Protein AF-A0A7K9TNI6-F1 (afdb_monomer_lite)

Radius of gyration: 30.71 Å; chains: 1; bounding box: 50×40×82 Å

Structure (mmCIF, N/CA/C/O backbone):
data_AF-A0A7K9TNI6-F1
#
_entry.id   AF-A0A7K9TNI6-F1
#
loop_
_atom_site.group_PDB
_atom_site.id
_atom_site.type_symbol
_atom_site.label_atom_id
_atom_site.label_alt_id
_atom_site.label_comp_id
_atom_site.label_asym_id
_atom_site.label_entity_id
_atom_site.label_seq_id
_atom_site.pdbx_PDB_ins_code
_atom_site.Cartn_x
_atom_site.Cartn_y
_atom_site.Cartn_z
_atom_site.occupancy
_atom_site.B_iso_or_equiv
_atom_site.auth_seq_id
_atom_site.auth_comp_id
_atom_site.auth_asym_id
_atom_site.auth_atom_id
_atom_site.pdbx_PDB_model_num
ATOM 1 N N . VAL A 1 1 ? 1.089 -15.358 -17.657 1.00 75.25 1 VAL A N 1
ATOM 2 C CA . VAL A 1 1 ? 1.374 -13.915 -17.453 1.00 75.25 1 VAL A CA 1
ATOM 3 C C . VAL A 1 1 ? 2.185 -13.440 -18.638 1.00 75.25 1 VAL A C 1
ATOM 5 O O . VAL A 1 1 ? 3.109 -14.147 -19.016 1.00 75.25 1 VAL A O 1
ATOM 8 N N . HIS A 1 2 ? 1.808 -12.325 -19.254 1.00 81.00 2 HIS A N 1
ATOM 9 C CA . HIS A 1 2 ? 2.549 -11.729 -20.367 1.00 81.00 2 HIS A CA 1
ATOM 10 C C . HIS A 1 2 ? 3.307 -10.506 -19.851 1.00 81.00 2 HIS A C 1
ATOM 12 O O . HIS A 1 2 ? 2.736 -9.725 -19.091 1.00 81.00 2 HIS A O 1
ATOM 18 N N . VAL A 1 3 ? 4.595 -10.408 -20.169 1.00 83.94 3 VAL A N 1
ATOM 19 C CA . VAL A 1 3 ? 5.477 -9.331 -19.713 1.00 83.94 3 VAL A CA 1
ATOM 20 C C . VAL A 1 3 ? 6.323 -8.870 -20.889 1.00 83.94 3 VAL A C 1
ATOM 22 O O . VAL A 1 3 ? 6.968 -9.685 -21.539 1.00 83.94 3 VAL A O 1
ATOM 25 N N . VAL A 1 4 ? 6.352 -7.564 -21.133 1.00 87.56 4 VAL A N 1
ATOM 26 C CA . VAL A 1 4 ? 7.185 -6.967 -22.181 1.00 87.56 4 VAL A CA 1
ATOM 27 C C . VAL A 1 4 ? 8.433 -6.369 -21.540 1.00 87.56 4 VAL A C 1
ATOM 29 O O . VAL A 1 4 ? 8.339 -5.469 -20.711 1.00 87.56 4 VAL A O 1
ATOM 32 N N . LEU A 1 5 ? 9.607 -6.875 -21.894 1.00 87.06 5 LEU A N 1
ATOM 33 C CA . LEU A 1 5 ? 10.901 -6.324 -21.520 1.00 87.06 5 LEU A CA 1
ATOM 34 C C . LEU A 1 5 ? 11.352 -5.333 -22.594 1.00 87.06 5 LEU A C 1
ATOM 36 O O . LEU A 1 5 ? 11.688 -5.735 -23.702 1.00 87.06 5 LEU A O 1
ATOM 40 N N . LYS A 1 6 ? 11.417 -4.048 -22.251 1.00 88.56 6 LYS A N 1
ATOM 41 C CA . LYS A 1 6 ? 11.907 -2.996 -23.150 1.00 88.56 6 LYS A CA 1
ATOM 42 C C . LYS A 1 6 ? 13.334 -2.632 -22.776 1.00 88.56 6 LYS A C 1
ATOM 44 O O . LYS A 1 6 ? 13.583 -2.259 -21.629 1.00 88.56 6 LYS A O 1
ATOM 49 N N . LEU A 1 7 ? 14.271 -2.754 -23.707 1.00 88.00 7 LEU A N 1
ATOM 50 C CA . LEU A 1 7 ? 15.668 -2.385 -23.495 1.00 88.00 7 LEU A CA 1
ATOM 51 C C . LEU A 1 7 ? 15.876 -0.947 -23.954 1.00 88.00 7 LEU A C 1
ATOM 53 O O . LEU A 1 7 ? 15.701 -0.662 -25.123 1.00 88.00 7 LEU A O 1
ATOM 57 N N . TRP A 1 8 ? 16.302 -0.069 -23.059 1.00 89.00 8 TRP A N 1
ATOM 58 C CA . TRP A 1 8 ? 16.613 1.337 -23.322 1.00 89.00 8 TRP A CA 1
ATOM 59 C C . TRP A 1 8 ? 18.123 1.573 -23.293 1.00 89.00 8 TRP A C 1
ATOM 61 O O . TRP A 1 8 ? 18.904 0.710 -22.873 1.00 89.00 8 TRP A O 1
ATOM 71 N N . LYS A 1 9 ? 18.546 2.782 -23.674 1.00 84.44 9 LYS A N 1
ATOM 72 C CA . LYS A 1 9 ? 19.956 3.195 -23.615 1.00 84.44 9 LYS A CA 1
ATOM 73 C C . LYS A 1 9 ? 20.550 3.123 -22.205 1.00 84.44 9 LYS A C 1
ATOM 75 O O . LYS A 1 9 ? 21.678 2.675 -22.015 1.00 84.44 9 LYS A O 1
ATOM 80 N N . SER A 1 10 ? 19.797 3.597 -21.214 1.00 84.19 10 SER A N 1
ATOM 81 C CA . SER A 1 10 ? 20.239 3.745 -19.820 1.00 84.19 10 SER A CA 1
ATOM 82 C C . SER A 1 10 ? 19.879 2.554 -18.924 1.00 84.19 10 SER A C 1
ATOM 84 O O . SER A 1 10 ? 20.385 2.449 -17.807 1.00 84.19 10 SER A O 1
ATOM 86 N N . GLY A 1 11 ? 19.040 1.636 -19.400 1.00 87.12 11 GLY A N 1
ATOM 87 C CA . GLY A 1 11 ? 18.530 0.527 -18.603 1.00 87.12 11 GLY A CA 1
ATOM 88 C C . GLY A 1 11 ? 17.490 -0.286 -19.356 1.00 87.12 11 GLY A C 1
ATOM 89 O O . GLY A 1 11 ? 17.377 -0.178 -20.566 1.00 87.12 11 GLY A O 1
ATOM 90 N N . PHE A 1 12 ? 16.690 -1.071 -18.654 1.00 87.56 12 PHE A N 1
ATOM 91 C CA . PHE A 1 12 ? 15.544 -1.778 -19.218 1.00 87.56 12 PHE A CA 1
ATOM 92 C C . PHE A 1 12 ? 14.311 -1.571 -18.341 1.00 87.56 12 PHE A C 1
ATOM 94 O O . PHE A 1 12 ? 14.432 -1.335 -17.145 1.00 87.56 12 PHE A O 1
ATOM 101 N N . SER A 1 13 ? 13.114 -1.651 -18.906 1.00 86.19 13 SER A N 1
ATOM 102 C CA . SER A 1 13 ? 11.865 -1.597 -18.142 1.00 86.19 13 SER A CA 1
ATOM 103 C C . SER A 1 13 ? 11.036 -2.848 -18.391 1.00 86.19 13 SER A C 1
ATOM 105 O O . SER A 1 13 ? 11.089 -3.441 -19.466 1.00 86.19 13 SER A O 1
ATOM 107 N N . LEU A 1 14 ? 10.251 -3.240 -17.392 1.00 85.88 14 LEU A N 1
ATOM 108 C CA . LEU A 1 14 ? 9.286 -4.331 -17.506 1.00 85.88 14 LEU A CA 1
ATOM 109 C C . LEU A 1 14 ? 7.884 -3.738 -17.588 1.00 85.88 14 LEU A C 1
ATOM 111 O O . LEU A 1 14 ? 7.432 -3.125 -16.624 1.00 85.88 14 LEU A O 1
ATOM 115 N N . ASP A 1 15 ? 7.209 -3.932 -18.717 1.00 81.62 15 ASP A N 1
ATOM 116 C CA . ASP A 1 15 ? 5.865 -3.427 -18.998 1.00 81.62 15 ASP A CA 1
ATOM 117 C C . ASP A 1 15 ? 5.752 -1.911 -18.702 1.00 81.62 15 ASP A C 1
ATOM 119 O O . ASP A 1 15 ? 6.532 -1.122 -19.241 1.00 81.62 15 ASP A O 1
ATOM 123 N N . SER A 1 16 ? 4.837 -1.494 -17.819 1.00 69.88 16 SER A N 1
ATOM 124 C CA . SER A 1 16 ? 4.674 -0.105 -17.353 1.00 69.88 16 SER A CA 1
ATOM 125 C C . SER A 1 16 ? 5.468 0.201 -16.072 1.00 69.88 16 SER A C 1
ATOM 127 O O . SER A 1 16 ? 5.193 1.176 -15.368 1.00 69.88 16 SER A O 1
ATOM 129 N N . GLY A 1 17 ? 6.415 -0.671 -15.725 1.00 73.25 17 GLY A N 1
ATOM 130 C CA . GLY A 1 17 ? 7.258 -0.577 -14.541 1.00 73.25 17 GLY A CA 1
ATOM 131 C C . GLY A 1 17 ? 8.388 0.441 -14.676 1.00 73.25 17 GLY A C 1
ATOM 132 O O . GLY A 1 17 ? 8.606 1.043 -15.726 1.00 73.25 17 GLY A O 1
ATOM 133 N N . GLU A 1 18 ? 9.109 0.635 -13.576 1.00 80.25 18 GLU A N 1
ATOM 134 C CA . GLU A 1 18 ? 10.240 1.558 -13.480 1.00 80.25 18 GLU A CA 1
ATOM 135 C C . GLU A 1 18 ? 11.438 1.119 -14.338 1.00 80.25 18 GLU A C 1
ATOM 137 O O . GLU A 1 18 ? 11.651 -0.075 -14.572 1.00 80.25 18 GLU A O 1
ATOM 142 N N . LEU A 1 19 ? 12.217 2.100 -14.804 1.00 83.94 19 LEU A N 1
ATOM 143 C CA . LEU A 1 19 ? 13.480 1.862 -15.496 1.00 83.94 19 LEU A CA 1
ATOM 144 C C . LEU A 1 19 ? 14.508 1.281 -14.528 1.00 83.94 19 LEU A C 1
ATOM 146 O O . LEU A 1 19 ? 14.821 1.871 -13.498 1.00 83.94 19 LEU A O 1
ATOM 150 N N . ARG A 1 20 ? 15.075 0.144 -14.908 1.00 85.44 20 ARG A N 1
ATOM 151 C CA . ARG A 1 20 ? 16.119 -0.566 -14.182 1.00 85.44 20 ARG A CA 1
ATOM 152 C C . ARG A 1 20 ? 17.457 -0.365 -14.867 1.00 85.44 20 ARG A C 1
ATOM 154 O O . ARG A 1 20 ? 17.632 -0.747 -16.021 1.00 85.44 20 ARG A O 1
ATOM 161 N N . SER A 1 21 ? 18.405 0.226 -14.154 1.00 86.81 21 SER A N 1
ATOM 162 C CA . SER A 1 21 ? 19.749 0.490 -14.665 1.00 86.81 21 SER A CA 1
ATOM 163 C C . SER A 1 21 ? 20.541 -0.802 -14.865 1.00 86.81 21 SER A C 1
ATOM 165 O O . SER A 1 21 ? 20.460 -1.723 -14.051 1.00 86.81 21 SER A O 1
ATOM 167 N N . TYR A 1 22 ? 21.392 -0.838 -15.893 1.00 84.38 22 TYR A N 1
ATOM 168 C CA . TYR A 1 22 ? 22.326 -1.952 -16.128 1.00 84.38 22 TYR A CA 1
ATOM 169 C C . TYR A 1 22 ? 23.431 -2.073 -15.067 1.00 84.38 22 TYR A C 1
ATOM 171 O O . TYR A 1 22 ? 24.096 -3.100 -14.985 1.00 84.38 22 TYR A O 1
ATOM 179 N N . GLN A 1 23 ? 23.658 -1.011 -14.291 1.00 84.81 23 GLN A N 1
ATOM 180 C CA . GLN A 1 23 ? 24.754 -0.919 -13.324 1.00 84.81 23 GLN A CA 1
ATOM 181 C C . GLN A 1 23 ? 24.449 -1.630 -11.997 1.00 84.81 23 GLN A C 1
ATOM 183 O O . GLN A 1 23 ? 25.376 -1.960 -11.262 1.00 84.81 23 GLN A O 1
ATOM 188 N N . ASP A 1 24 ? 23.175 -1.889 -11.688 1.00 86.19 24 ASP A N 1
ATOM 189 C CA . ASP A 1 24 ? 22.799 -2.539 -10.433 1.00 86.19 24 ASP A CA 1
ATOM 190 C C . ASP A 1 24 ? 23.020 -4.063 -10.505 1.00 86.19 24 ASP A C 1
ATOM 192 O O . ASP A 1 24 ? 22.481 -4.717 -11.406 1.00 86.19 24 ASP A O 1
ATOM 196 N N . PRO A 1 25 ? 23.718 -4.677 -9.529 1.00 84.69 25 PRO A N 1
ATOM 197 C CA . PRO A 1 25 ? 23.976 -6.121 -9.513 1.00 84.69 25 PRO A CA 1
ATOM 198 C C . PRO A 1 25 ? 22.705 -6.982 -9.547 1.00 84.69 25 PRO A C 1
ATOM 200 O O . PRO A 1 25 ? 22.671 -8.021 -10.205 1.00 84.69 25 PRO A O 1
ATOM 203 N N . SER A 1 26 ? 21.631 -6.533 -8.892 1.00 81.25 26 SER A N 1
ATOM 204 C CA . SER A 1 26 ? 20.333 -7.222 -8.904 1.00 81.25 26 SER A CA 1
ATOM 205 C C . SER A 1 26 ? 19.710 -7.271 -10.305 1.00 81.25 26 SER A C 1
ATOM 207 O O . SER A 1 26 ? 19.092 -8.265 -10.679 1.00 81.25 26 SER A O 1
ATOM 209 N N . ASN A 1 27 ? 19.906 -6.219 -11.103 1.00 85.19 27 ASN A N 1
ATOM 210 C CA . ASN A 1 27 ? 19.411 -6.145 -12.477 1.00 85.19 27 ASN A CA 1
ATOM 211 C C . ASN A 1 27 ? 20.318 -6.925 -13.441 1.00 85.19 27 ASN A C 1
ATOM 213 O O . ASN A 1 27 ? 19.837 -7.478 -14.429 1.00 85.19 27 ASN A O 1
ATOM 217 N N . ALA A 1 28 ? 21.618 -7.014 -13.141 1.00 83.81 28 ALA A N 1
ATOM 218 C CA . ALA A 1 28 ? 22.548 -7.852 -13.887 1.00 83.81 28 ALA A CA 1
ATOM 219 C C . ALA A 1 28 ? 22.176 -9.339 -13.785 1.00 83.81 28 ALA A C 1
ATOM 221 O O . ALA A 1 28 ? 22.169 -10.020 -14.807 1.00 83.81 28 ALA A O 1
ATOM 222 N N . GLN A 1 29 ? 21.788 -9.817 -12.594 1.00 85.94 29 GLN A N 1
ATOM 223 C CA . GLN A 1 29 ? 21.301 -11.191 -12.423 1.00 85.94 29 GLN A CA 1
ATOM 224 C C . GLN A 1 29 ? 20.048 -11.449 -13.268 1.00 85.94 29 GLN A C 1
ATOM 226 O O . GLN A 1 29 ? 19.974 -12.452 -13.968 1.00 85.94 29 GLN A O 1
ATOM 231 N N . PHE A 1 30 ? 19.097 -10.510 -13.272 1.00 86.56 30 PHE A N 1
ATOM 232 C CA . PHE A 1 30 ? 17.888 -10.607 -14.091 1.00 86.56 30 PHE A CA 1
ATOM 233 C C . PHE A 1 30 ? 18.207 -10.761 -15.587 1.00 86.56 30 PHE A C 1
ATOM 235 O O . PHE A 1 30 ? 17.608 -11.583 -16.276 1.00 86.56 30 PHE A O 1
ATOM 242 N N . LEU A 1 31 ? 19.166 -9.985 -16.096 1.00 84.06 31 LEU A N 1
ATOM 243 C CA . LEU A 1 31 ? 19.593 -10.075 -17.492 1.00 84.06 31 LEU A CA 1
ATOM 244 C C . LEU A 1 31 ? 20.382 -11.351 -17.787 1.00 84.06 31 LEU A C 1
ATOM 246 O O . LEU A 1 31 ? 20.284 -11.863 -18.900 1.00 84.06 31 LEU A O 1
ATOM 250 N N . ASP A 1 32 ? 21.163 -11.854 -16.833 1.00 87.31 32 ASP A N 1
ATOM 251 C CA . ASP A 1 32 ? 21.901 -13.107 -16.994 1.00 87.31 32 ASP A CA 1
ATOM 252 C C . ASP A 1 32 ? 20.954 -14.310 -17.064 1.00 87.31 32 ASP A C 1
ATOM 254 O O . ASP A 1 32 ? 21.080 -15.127 -17.975 1.00 87.31 32 ASP A O 1
ATOM 258 N N . ASP A 1 33 ? 19.941 -14.357 -16.193 1.00 86.88 33 ASP A N 1
ATOM 259 C CA . ASP A 1 33 ? 18.879 -15.371 -16.227 1.00 86.88 33 ASP A CA 1
ATOM 260 C C . ASP A 1 33 ? 18.186 -15.366 -17.601 1.00 86.88 33 ASP A C 1
ATOM 262 O O . ASP A 1 33 ? 18.071 -16.400 -18.258 1.00 86.88 33 ASP A O 1
ATOM 266 N N . ILE A 1 34 ? 17.829 -14.178 -18.103 1.00 84.62 34 ILE A N 1
ATOM 267 C CA . ILE A 1 34 ? 17.215 -14.023 -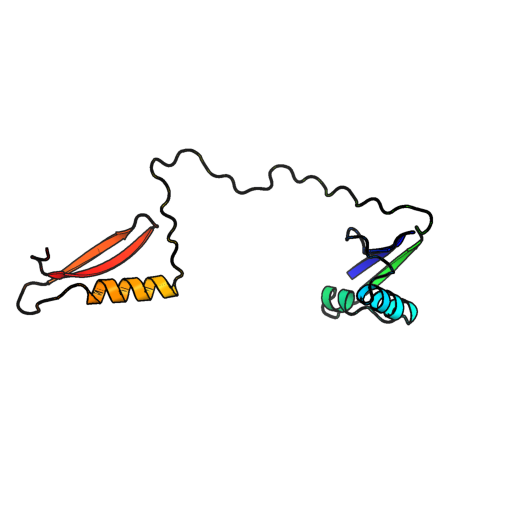19.428 1.00 84.62 34 ILE A CA 1
ATOM 268 C C . ILE A 1 34 ? 18.154 -14.457 -20.557 1.00 84.62 34 ILE A C 1
ATOM 270 O O . ILE A 1 34 ? 17.714 -15.132 -21.488 1.00 84.62 34 ILE A O 1
ATOM 274 N N . ARG A 1 35 ? 19.446 -14.111 -20.490 1.00 83.38 35 ARG A N 1
ATOM 275 C CA . ARG A 1 35 ? 20.450 -14.544 -21.479 1.00 83.38 35 ARG A CA 1
ATOM 276 C C . ARG A 1 35 ? 20.614 -16.059 -21.507 1.00 83.38 35 ARG A C 1
ATOM 278 O O . ARG A 1 35 ? 20.875 -16.614 -22.571 1.00 83.38 35 ARG A O 1
ATOM 285 N N . ARG A 1 36 ? 20.454 -16.721 -20.360 1.00 86.19 36 ARG A N 1
ATOM 286 C CA . ARG A 1 36 ? 20.482 -18.185 -20.231 1.00 86.19 36 ARG A CA 1
ATOM 287 C C . ARG A 1 36 ? 19.159 -18.849 -20.623 1.00 86.19 36 ARG A C 1
ATOM 289 O O . ARG A 1 36 ? 19.110 -20.072 -20.712 1.00 86.19 36 ARG A O 1
ATOM 296 N N . GLY A 1 37 ? 18.105 -18.070 -20.873 1.00 82.00 37 GLY A N 1
ATOM 297 C CA . GLY A 1 37 ? 16.758 -18.582 -21.124 1.00 82.00 37 GLY A CA 1
ATOM 298 C C . GLY A 1 37 ? 16.053 -19.096 -19.863 1.00 82.00 37 GLY A C 1
ATOM 299 O O . GLY A 1 37 ? 15.050 -19.800 -19.966 1.00 82.00 37 GLY A O 1
ATOM 300 N N . GLU A 1 38 ? 16.563 -18.760 -18.677 1.00 83.69 38 GLU A N 1
ATOM 301 C CA . GLU A 1 38 ? 15.912 -19.042 -17.402 1.00 83.69 38 GLU A CA 1
ATOM 302 C C . GLU A 1 38 ? 14.904 -17.938 -17.058 1.00 83.69 38 GLU A C 1
ATOM 304 O O . GLU A 1 38 ? 15.068 -16.772 -17.413 1.00 83.69 38 GLU A O 1
ATOM 309 N N . VAL A 1 39 ? 13.822 -18.301 -16.360 1.00 81.69 39 VAL A N 1
ATOM 310 C CA . VAL A 1 39 ? 12.804 -17.333 -15.928 1.00 81.69 39 VAL A CA 1
ATOM 311 C C . VAL A 1 39 ? 13.290 -16.638 -14.653 1.00 81.69 39 VAL A C 1
ATOM 313 O O . VAL A 1 39 ? 13.395 -17.314 -13.623 1.00 81.69 39 VAL A O 1
ATOM 316 N N . PRO A 1 40 ? 13.495 -15.305 -14.660 1.00 82.94 40 PRO A N 1
ATOM 317 C CA . PRO A 1 40 ? 13.940 -14.581 -13.478 1.00 82.94 40 PRO A CA 1
ATOM 318 C C . PRO A 1 40 ? 13.018 -14.799 -12.277 1.00 82.94 40 PRO A C 1
ATOM 320 O O . PRO A 1 40 ? 11.785 -14.835 -12.406 1.00 82.94 40 PRO A O 1
ATOM 323 N N . ALA A 1 41 ? 13.607 -14.885 -11.083 1.00 81.25 41 ALA A N 1
ATOM 324 C CA . ALA A 1 41 ? 12.882 -15.174 -9.842 1.00 81.25 41 ALA A CA 1
ATOM 325 C C . ALA A 1 41 ? 11.717 -14.197 -9.580 1.00 81.25 41 ALA A C 1
ATOM 327 O O . ALA A 1 41 ? 10.663 -14.597 -9.073 1.00 81.25 41 ALA A O 1
ATOM 328 N N . GLU A 1 42 ? 11.876 -12.931 -9.978 1.00 80.50 42 GLU A N 1
ATOM 329 C CA . GLU A 1 42 ? 10.833 -11.905 -9.883 1.00 80.50 42 GLU A CA 1
ATOM 330 C C . GLU A 1 42 ? 9.573 -12.282 -10.679 1.00 80.50 42 GLU A C 1
ATOM 332 O O . GLU A 1 42 ? 8.459 -12.220 -10.148 1.00 80.50 42 GLU A O 1
ATOM 337 N N . LEU A 1 43 ? 9.742 -12.743 -11.923 1.00 81.12 43 LEU A N 1
ATOM 338 C CA . LEU A 1 43 ? 8.634 -13.134 -12.797 1.00 81.12 43 LEU A CA 1
ATOM 339 C C . LEU A 1 43 ? 8.011 -14.457 -12.364 1.00 81.12 43 LEU A C 1
ATOM 341 O O . LEU A 1 43 ? 6.788 -14.612 -12.389 1.00 81.12 43 LEU A O 1
ATOM 345 N N . ARG A 1 44 ? 8.837 -15.394 -11.889 1.00 81.12 44 ARG A N 1
ATOM 346 C CA . ARG A 1 44 ? 8.369 -16.673 -11.343 1.00 81.12 44 ARG A CA 1
ATOM 347 C C . ARG A 1 44 ? 7.461 -16.472 -10.130 1.00 81.12 44 ARG A C 1
ATOM 349 O O . ARG A 1 44 ? 6.426 -17.134 -10.019 1.00 81.12 44 ARG A O 1
ATOM 356 N N . ARG A 1 45 ? 7.819 -15.541 -9.236 1.00 81.44 45 ARG A N 1
ATOM 357 C CA . ARG A 1 45 ? 6.990 -15.175 -8.078 1.00 81.44 45 ARG A CA 1
ATOM 358 C C . ARG A 1 45 ? 5.694 -14.497 -8.515 1.00 81.44 45 ARG A C 1
ATOM 360 O O . ARG A 1 45 ? 4.638 -14.832 -7.982 1.00 81.44 45 ARG A O 1
ATOM 367 N N . LEU A 1 46 ? 5.767 -13.593 -9.494 1.00 77.62 46 LEU A N 1
ATOM 368 C CA . LEU A 1 46 ? 4.594 -12.899 -10.033 1.00 77.62 46 LEU A CA 1
ATOM 369 C C . LEU A 1 46 ? 3.581 -13.878 -10.642 1.00 77.62 46 LEU A C 1
ATOM 371 O O . LEU A 1 46 ? 2.383 -13.761 -10.399 1.00 77.62 46 LEU A O 1
ATOM 375 N N . ALA A 1 47 ? 4.058 -14.882 -11.374 1.00 74.38 47 ALA A N 1
ATOM 376 C CA . ALA A 1 47 ? 3.207 -15.882 -12.006 1.00 74.38 47 ALA A CA 1
ATOM 377 C C . ALA A 1 47 ? 2.731 -17.002 -11.070 1.00 74.38 47 ALA A C 1
ATOM 379 O O . ALA A 1 47 ? 1.997 -17.876 -11.524 1.00 74.38 47 ALA A O 1
ATOM 380 N N . ARG A 1 48 ? 3.137 -17.008 -9.788 1.00 77.56 48 ARG A N 1
ATOM 381 C CA . ARG A 1 48 ? 2.819 -18.067 -8.805 1.00 77.56 48 ARG A CA 1
ATOM 382 C C . ARG A 1 48 ? 3.037 -19.491 -9.351 1.00 77.56 48 ARG A C 1
ATOM 384 O O . ARG A 1 48 ? 2.267 -20.397 -9.054 1.00 77.56 48 ARG A O 1
ATOM 391 N N . GLY A 1 49 ? 4.084 -19.681 -10.158 1.00 70.31 49 GLY A N 1
ATOM 392 C CA . GLY A 1 49 ? 4.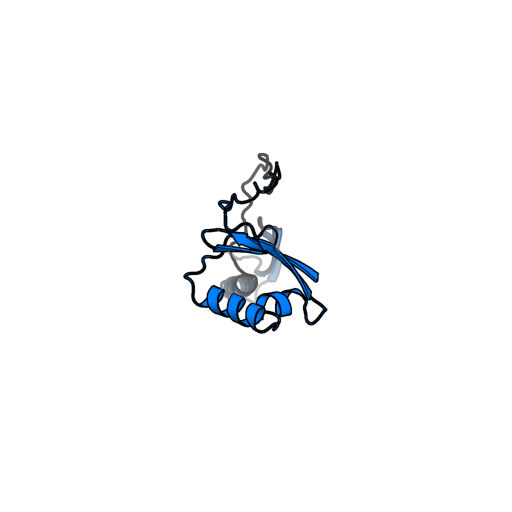403 -20.969 -10.791 1.00 70.31 49 GLY A CA 1
ATOM 393 C C . GLY A 1 49 ? 3.676 -21.272 -12.110 1.00 70.31 49 GLY A C 1
ATOM 394 O O . GLY A 1 49 ? 3.845 -22.364 -12.640 1.00 70.31 49 GLY A O 1
ATOM 395 N N . GLY A 1 50 ? 2.896 -20.336 -12.656 1.00 77.44 50 GLY A N 1
ATOM 396 C CA . GLY A 1 50 ? 2.316 -20.436 -13.998 1.00 77.44 50 GLY A CA 1
ATOM 397 C C . GLY A 1 50 ? 3.284 -20.037 -15.121 1.00 77.44 50 GLY A C 1
ATOM 398 O O . GLY A 1 50 ? 4.370 -19.512 -14.877 1.00 77.44 50 GLY A O 1
ATOM 399 N N . GLN A 1 51 ? 2.863 -20.247 -16.372 1.00 78.00 51 GLN A N 1
ATOM 400 C CA . GLN A 1 51 ? 3.627 -19.864 -17.562 1.00 78.00 51 GLN A CA 1
ATOM 401 C C . GLN A 1 51 ? 3.799 -18.336 -17.660 1.00 78.00 51 GLN A C 1
ATOM 403 O O . GLN A 1 51 ? 2.831 -17.567 -17.548 1.00 78.00 51 GLN A O 1
ATOM 408 N N . VAL A 1 52 ? 5.038 -17.904 -17.895 1.00 80.88 52 VAL A N 1
ATOM 409 C CA . VAL A 1 52 ? 5.413 -16.512 -18.170 1.00 80.88 52 VAL A CA 1
ATOM 410 C C . VAL A 1 52 ? 5.849 -16.418 -19.625 1.00 80.88 52 VAL A C 1
ATOM 412 O O . VAL A 1 52 ? 6.771 -17.118 -20.027 1.00 80.88 52 VAL A O 1
ATOM 415 N N . ASN A 1 53 ? 5.199 -15.545 -20.388 1.00 83.31 53 ASN A N 1
ATOM 416 C CA . ASN A 1 53 ? 5.632 -15.171 -21.729 1.00 83.31 53 ASN A CA 1
ATOM 417 C C . ASN A 1 53 ? 6.351 -13.830 -21.614 1.00 83.31 53 ASN A C 1
ATOM 419 O O . ASN A 1 53 ? 5.760 -12.873 -21.106 1.00 83.31 53 ASN A O 1
ATOM 423 N N . LEU A 1 54 ? 7.614 -13.794 -22.032 1.00 83.56 54 LEU A N 1
ATOM 424 C CA . LEU A 1 54 ? 8.436 -12.595 -22.020 1.00 83.56 54 LEU A CA 1
ATOM 425 C C . LEU A 1 54 ? 8.718 -12.168 -23.461 1.00 83.56 54 LEU A C 1
ATOM 427 O O . LEU A 1 54 ? 9.429 -12.874 -24.171 1.00 83.56 54 LEU A O 1
ATOM 431 N N . ASP A 1 55 ? 8.183 -11.023 -23.861 1.00 86.25 55 ASP A N 1
ATOM 432 C CA . ASP A 1 55 ? 8.499 -10.412 -25.152 1.00 86.25 55 ASP A CA 1
ATOM 433 C C . ASP A 1 55 ? 9.603 -9.379 -24.958 1.00 86.25 55 ASP A C 1
ATOM 435 O O . ASP A 1 55 ? 9.582 -8.637 -23.979 1.00 86.25 55 ASP A O 1
ATOM 439 N N . MET A 1 56 ? 10.578 -9.326 -25.866 1.00 84.69 56 MET A N 1
ATOM 440 C CA . MET A 1 56 ? 11.652 -8.332 -25.816 1.00 84.69 56 MET A CA 1
ATOM 441 C C . MET A 1 56 ? 11.465 -7.286 -26.906 1.00 84.69 56 MET A C 1
ATOM 443 O O . MET A 1 56 ? 11.363 -7.625 -28.082 1.00 84.69 56 MET A O 1
ATOM 447 N N . GLU A 1 57 ? 11.490 -6.019 -26.510 1.00 87.81 57 GLU A N 1
ATOM 448 C CA . GLU A 1 57 ? 11.506 -4.867 -27.404 1.00 87.81 57 GLU A CA 1
ATOM 449 C C . GLU A 1 57 ? 12.850 -4.144 -27.270 1.00 87.81 57 GLU A C 1
ATOM 451 O O . GLU A 1 57 ? 13.276 -3.797 -26.164 1.00 87.81 57 GLU A O 1
ATOM 456 N N . ASP A 1 58 ? 13.534 -3.921 -28.392 1.00 86.00 58 ASP A N 1
ATOM 457 C CA . ASP A 1 58 ? 14.792 -3.176 -28.419 1.00 86.00 58 ASP A CA 1
ATOM 458 C C . ASP A 1 58 ? 14.521 -1.694 -28.716 1.00 86.00 58 ASP A C 1
ATOM 460 O O . ASP A 1 58 ? 14.142 -1.326 -29.824 1.00 86.00 58 ASP A O 1
ATOM 464 N N . HIS A 1 59 ? 14.713 -0.859 -27.698 1.00 84.88 59 HIS A N 1
ATOM 465 C CA . HIS A 1 59 ? 14.604 0.600 -27.712 1.00 84.88 59 HIS A CA 1
ATOM 466 C C . HIS A 1 59 ? 15.939 1.242 -27.284 1.00 84.88 59 HIS A C 1
ATOM 468 O O . HIS A 1 59 ? 15.961 2.308 -26.669 1.00 84.88 59 HIS A O 1
ATOM 474 N N . ARG A 1 60 ? 17.085 0.594 -27.545 1.00 80.56 60 ARG A N 1
ATOM 475 C CA . ARG A 1 60 ? 18.406 1.072 -27.081 1.00 80.56 60 ARG A CA 1
ATOM 476 C C . ARG A 1 60 ? 18.794 2.458 -27.596 1.00 80.56 60 ARG A C 1
ATOM 478 O O . ARG A 1 60 ? 19.627 3.110 -26.967 1.00 80.56 60 ARG A O 1
ATOM 485 N N . ASP A 1 61 ? 18.199 2.902 -28.697 1.00 78.50 61 ASP A N 1
ATOM 486 C CA . ASP A 1 61 ? 18.390 4.244 -29.254 1.00 78.50 61 ASP A CA 1
ATOM 487 C C . ASP A 1 61 ? 17.429 5.288 -28.659 1.00 78.50 61 ASP A C 1
ATOM 489 O O . ASP A 1 61 ? 17.638 6.490 -28.829 1.00 78.50 61 ASP A O 1
ATOM 493 N N . GLU A 1 62 ? 16.407 4.852 -27.920 1.00 79.06 62 GLU A N 1
ATOM 494 C CA . GLU A 1 62 ? 15.418 5.715 -27.282 1.00 79.06 62 GLU A CA 1
ATOM 495 C C . GLU A 1 62 ? 15.727 5.921 -25.790 1.00 79.06 62 GLU A C 1
ATOM 497 O O . GLU A 1 62 ? 16.268 5.063 -25.080 1.00 79.06 62 GLU A O 1
ATOM 502 N N . GLU A 1 63 ? 15.376 7.107 -25.296 1.00 74.12 63 GLU A N 1
ATOM 503 C CA . GLU A 1 63 ? 15.446 7.434 -23.878 1.00 74.12 63 GLU A CA 1
ATOM 504 C C . GLU A 1 63 ? 14.134 7.032 -23.195 1.00 74.12 63 GLU A C 1
ATOM 506 O O . GLU A 1 63 ? 13.046 7.342 -23.682 1.00 74.12 63 GLU A O 1
ATOM 511 N N . TYR A 1 64 ? 14.225 6.332 -22.060 1.00 72.12 64 TYR A N 1
ATOM 512 C CA . TYR A 1 64 ? 13.041 5.900 -21.322 1.00 72.12 64 TYR A CA 1
ATOM 513 C C . TYR A 1 64 ? 12.252 7.106 -20.810 1.00 72.12 64 TYR A C 1
ATOM 515 O O . TYR A 1 64 ? 12.673 7.810 -19.890 1.00 72.12 64 TYR A O 1
ATOM 523 N N . VAL A 1 65 ? 11.054 7.293 -21.354 1.00 68.75 65 VAL A N 1
ATOM 524 C CA . VAL A 1 65 ? 10.071 8.235 -20.824 1.00 68.75 65 VAL A CA 1
ATOM 525 C C . VAL A 1 65 ? 9.068 7.434 -20.009 1.00 68.75 65 VAL A C 1
ATOM 527 O O . VAL A 1 65 ? 8.260 6.697 -20.573 1.00 68.75 65 VAL A O 1
ATOM 530 N N . LYS A 1 66 ? 9.107 7.581 -18.675 1.00 66.62 66 LYS A N 1
ATOM 531 C CA . LYS A 1 66 ? 8.134 6.942 -17.776 1.00 66.62 66 LYS A CA 1
ATOM 532 C C . LYS A 1 66 ? 6.723 7.244 -18.295 1.00 66.62 66 LYS A C 1
ATOM 534 O O . LYS A 1 66 ? 6.372 8.430 -18.366 1.00 66.62 66 LYS A O 1
ATOM 539 N N . PRO A 1 67 ? 5.918 6.225 -18.657 1.00 65.94 67 PRO A N 1
ATOM 540 C CA . PRO A 1 67 ? 4.549 6.451 -19.086 1.00 65.94 67 PRO A CA 1
ATOM 541 C C . PRO A 1 67 ? 3.855 7.290 -18.018 1.00 65.94 67 PRO A C 1
ATOM 543 O O . PRO A 1 67 ? 3.907 6.948 -16.833 1.00 65.94 67 PRO A O 1
ATOM 546 N N . LYS A 1 68 ? 3.271 8.428 -18.413 1.00 60.28 68 LYS A N 1
ATOM 547 C CA . LYS A 1 68 ? 2.544 9.290 -17.477 1.00 60.28 68 LYS A CA 1
ATOM 548 C C . LYS A 1 68 ? 1.489 8.414 -16.815 1.00 60.28 68 LYS A C 1
ATOM 550 O O . LYS A 1 68 ? 0.607 7.905 -17.507 1.00 60.28 68 LYS A O 1
ATOM 555 N N . SER A 1 69 ? 1.614 8.196 -15.504 1.00 62.94 69 SER A N 1
ATOM 556 C CA . SER A 1 69 ? 0.608 7.457 -14.753 1.00 62.94 69 SER A CA 1
ATOM 557 C C . SER A 1 69 ? -0.734 8.106 -15.052 1.00 62.94 69 SER A C 1
ATOM 559 O O . SER A 1 69 ? -0.868 9.329 -14.968 1.00 62.94 69 SER A O 1
ATOM 561 N N . VAL A 1 70 ? -1.699 7.304 -15.504 1.00 61.72 70 VAL A N 1
ATOM 562 C CA . VAL A 1 70 ? -3.021 7.812 -15.865 1.00 61.72 70 VAL A CA 1
ATOM 563 C C . VAL A 1 70 ? -3.552 8.531 -14.632 1.00 61.72 70 VAL A C 1
ATOM 565 O O . VAL A 1 70 ? -3.741 7.910 -13.585 1.00 61.72 70 VAL A O 1
ATOM 568 N N . PHE A 1 71 ? -3.675 9.856 -14.722 1.00 62.81 71 PHE A N 1
ATOM 569 C CA . PHE A 1 71 ? -4.050 10.696 -13.595 1.00 62.81 71 PHE A CA 1
ATOM 570 C C . PHE A 1 71 ? -5.427 10.250 -13.110 1.00 62.81 71 PHE A C 1
ATOM 572 O O . PHE A 1 71 ? -6.444 10.509 -13.753 1.00 62.81 71 PHE A O 1
ATOM 579 N N . LYS A 1 72 ? -5.465 9.537 -11.986 1.00 64.56 72 LYS A N 1
ATOM 580 C CA . LYS A 1 72 ? -6.718 9.165 -11.347 1.00 64.56 72 LYS A CA 1
ATOM 581 C C . LYS A 1 72 ? -7.142 10.360 -10.500 1.00 64.56 72 LYS A C 1
ATOM 583 O O . LYS A 1 72 ? -6.694 10.524 -9.371 1.00 64.56 72 LYS A O 1
ATOM 588 N N . ALA A 1 73 ? -7.937 11.246 -11.094 1.00 66.81 73 ALA A N 1
ATOM 589 C CA . ALA A 1 73 ? -8.526 12.369 -10.374 1.00 66.81 73 ALA A CA 1
ATOM 590 C C . ALA A 1 73 ? -9.369 11.843 -9.196 1.00 66.81 73 ALA A C 1
ATOM 592 O O . ALA A 1 73 ? -10.033 10.814 -9.328 1.00 66.81 73 ALA A O 1
ATOM 593 N N . PHE A 1 74 ? -9.353 12.558 -8.067 1.00 64.19 74 PHE A N 1
ATOM 594 C CA . PHE A 1 74 ? -10.073 12.206 -6.831 1.00 64.19 74 PHE A CA 1
ATOM 595 C C . PHE A 1 74 ? -9.583 10.932 -6.123 1.00 64.19 74 PHE A C 1
ATOM 597 O O . PHE A 1 74 ? -10.371 10.168 -5.569 1.00 64.19 74 PHE A O 1
ATOM 604 N N . THR A 1 75 ? -8.271 10.701 -6.089 1.00 63.94 75 THR A N 1
ATOM 605 C CA . THR A 1 75 ? -7.687 9.764 -5.120 1.00 63.94 75 THR A CA 1
ATOM 606 C C . THR A 1 75 ? -7.562 10.442 -3.761 1.00 63.94 75 THR A C 1
ATOM 608 O O . THR A 1 75 ? -6.797 11.391 -3.606 1.00 63.94 75 THR A O 1
ATOM 611 N N . GLY A 1 76 ? -8.311 9.949 -2.783 1.00 67.38 76 GLY A N 1
ATOM 612 C CA . GLY A 1 76 ? -8.288 10.429 -1.407 1.00 67.38 76 GLY A CA 1
ATOM 613 C C . GLY A 1 76 ? -9.577 10.047 -0.693 1.00 67.38 76 GLY A C 1
ATOM 614 O O . GLY A 1 76 ? -10.627 9.920 -1.320 1.00 67.38 76 GLY A O 1
ATOM 615 N N . GLU A 1 77 ? -9.500 9.834 0.613 1.00 71.69 77 GLU A N 1
ATOM 616 C CA . GLU A 1 77 ? -10.684 9.644 1.446 1.00 71.69 77 GLU A CA 1
ATOM 617 C C . GLU A 1 77 ? -11.314 11.017 1.736 1.00 71.69 77 GLU A C 1
ATOM 619 O O . GLU A 1 77 ? -10.620 11.969 2.097 1.00 71.69 77 GLU A O 1
ATOM 624 N N . GLY A 1 78 ? -12.621 11.167 1.510 1.00 71.81 78 GLY A N 1
ATOM 625 C CA . GLY A 1 78 ? -13.319 12.435 1.725 1.00 71.81 78 GLY A CA 1
ATOM 626 C C . GLY A 1 78 ? -13.711 12.618 3.191 1.00 71.81 78 GLY A C 1
ATOM 627 O O . GLY A 1 78 ? -14.582 11.906 3.682 1.00 71.81 78 GLY A O 1
ATOM 628 N N . GLN A 1 79 ? -13.136 13.606 3.880 1.00 69.88 79 GLN A N 1
ATOM 629 C CA . GLN A 1 79 ? -13.533 13.954 5.248 1.00 69.88 79 GLN A CA 1
ATOM 630 C C . GLN A 1 79 ? -14.633 15.029 5.231 1.00 69.88 79 GLN A C 1
ATOM 632 O O . GLN A 1 79 ? -14.423 16.139 4.741 1.00 69.88 79 GLN A O 1
ATOM 637 N N . LYS A 1 80 ? -15.827 14.728 5.765 1.00 73.56 80 LYS A N 1
ATOM 638 C CA . LYS A 1 80 ? -16.919 15.714 5.857 1.00 73.56 80 LYS A CA 1
ATOM 639 C C . LYS A 1 80 ? -16.607 16.780 6.915 1.00 73.56 80 LYS A C 1
ATOM 641 O O . LYS A 1 80 ? -16.463 16.466 8.093 1.00 73.56 80 LYS A O 1
ATOM 646 N N . LEU A 1 81 ? -16.584 18.049 6.510 1.00 63.69 81 LEU A N 1
ATOM 647 C CA . LEU A 1 81 ? -16.500 19.207 7.404 1.00 63.69 81 LEU A CA 1
ATOM 648 C C . LEU A 1 81 ? -17.908 19.548 7.915 1.00 63.69 81 LEU A C 1
ATOM 650 O O . LEU A 1 81 ? -18.645 20.296 7.281 1.00 63.69 81 LEU A O 1
ATOM 654 N N . GLY A 1 82 ? -18.323 18.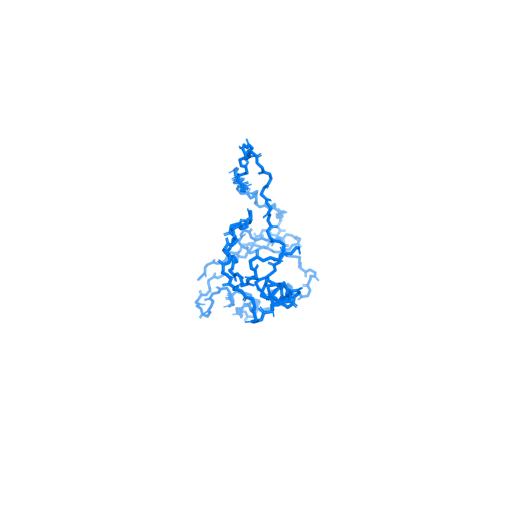924 9.017 1.00 66.12 82 GLY A N 1
ATOM 655 C CA . GLY A 1 82 ? -19.656 19.158 9.591 1.00 66.12 82 GLY A CA 1
ATOM 656 C C . GLY A 1 82 ? -19.994 18.369 10.857 1.00 66.12 82 GLY A C 1
ATOM 657 O O . GLY A 1 82 ? -21.132 18.425 11.313 1.00 66.12 82 GLY A O 1
ATOM 658 N N . SER A 1 83 ? -19.051 17.621 11.437 1.00 60.91 83 SER A N 1
ATOM 659 C CA . SER A 1 83 ? -19.257 16.967 12.732 1.00 60.91 83 SER A CA 1
ATOM 660 C C . SER A 1 83 ? -19.184 18.005 13.855 1.00 60.91 83 SER A C 1
ATOM 662 O O . SER A 1 83 ? -18.170 18.682 14.008 1.00 60.91 83 SER A O 1
ATOM 664 N N . THR A 1 84 ? -20.242 18.116 14.657 1.00 60.12 84 THR A N 1
ATOM 665 C CA . THR A 1 84 ? -20.375 19.081 15.766 1.00 60.12 84 THR A CA 1
ATOM 666 C C . THR A 1 84 ? -19.419 18.828 16.941 1.00 60.12 84 THR A C 1
ATOM 668 O O . THR A 1 84 ? -19.332 19.657 17.842 1.00 60.12 84 THR A O 1
ATOM 671 N N . ALA A 1 85 ? -18.662 17.728 16.919 1.00 62.75 85 ALA A N 1
ATOM 672 C CA . ALA A 1 85 ? -17.555 17.450 17.827 1.00 62.75 85 ALA A CA 1
ATOM 673 C C . ALA A 1 85 ? -16.415 16.737 17.069 1.0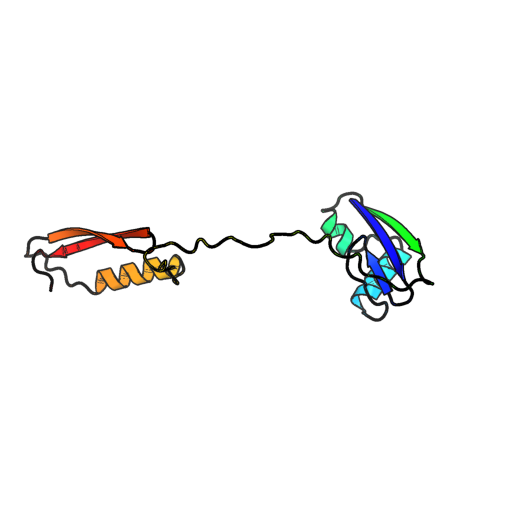0 62.75 85 ALA A C 1
ATOM 675 O O . ALA A 1 85 ? -16.707 15.918 16.186 1.00 62.75 85 ALA A O 1
ATOM 676 N N . PRO A 1 86 ? -15.134 17.025 17.377 1.00 64.06 86 PRO A N 1
ATOM 677 C CA . PRO A 1 86 ? -14.016 16.251 16.848 1.00 64.06 86 PRO A CA 1
ATOM 678 C C . PRO A 1 86 ? -14.178 14.782 17.255 1.00 64.06 86 PRO A C 1
ATOM 680 O O . PRO A 1 86 ? -14.453 14.475 18.414 1.00 64.06 86 PRO A O 1
ATOM 683 N N . GLN A 1 87 ? -14.035 13.876 16.288 1.00 62.75 87 GLN A N 1
ATOM 684 C CA . GLN A 1 87 ? -14.016 12.439 16.547 1.00 62.75 87 GLN A CA 1
ATOM 685 C C . GLN A 1 87 ? -12.805 12.141 17.438 1.00 62.75 87 GLN A C 1
ATOM 687 O O . GLN A 1 87 ? -11.663 12.351 17.024 1.00 62.75 87 GLN A O 1
ATOM 692 N N . VAL A 1 88 ? -13.043 11.676 18.664 1.00 61.56 88 VAL A N 1
ATOM 693 C CA . VAL A 1 88 ? -11.978 11.135 19.511 1.00 61.56 88 VAL A CA 1
ATOM 694 C C . VAL A 1 88 ? -11.653 9.753 18.956 1.00 61.56 88 VAL A C 1
ATOM 696 O O . VAL A 1 88 ? -12.313 8.770 19.276 1.00 61.56 88 VAL A O 1
ATOM 699 N N . LEU A 1 89 ? -10.679 9.692 18.052 1.00 64.06 89 LEU A N 1
ATOM 700 C CA . LEU A 1 89 ? -10.136 8.428 17.568 1.00 64.06 89 LEU A CA 1
ATOM 701 C C . LEU A 1 89 ? -9.376 7.776 18.727 1.00 64.06 89 LEU A C 1
ATOM 703 O O . LEU A 1 89 ? -8.400 8.340 19.224 1.00 64.06 89 LEU A O 1
ATOM 707 N N . GLY A 1 90 ? -9.838 6.607 19.174 1.00 62.03 90 GLY A N 1
ATOM 708 C CA . GLY A 1 90 ? -9.128 5.809 20.168 1.00 62.03 90 GLY A CA 1
ATOM 709 C C . GLY A 1 90 ? -7.720 5.485 19.665 1.00 62.03 90 GLY A C 1
ATOM 710 O O . GLY A 1 90 ? -7.555 4.840 18.634 1.00 62.03 90 GLY A O 1
ATOM 711 N N . THR A 1 91 ? -6.693 5.957 20.372 1.00 64.75 91 THR A N 1
ATOM 712 C CA . THR A 1 91 ? -5.278 5.758 20.007 1.00 64.75 91 THR A CA 1
ATOM 713 C C . THR A 1 91 ? -4.706 4.434 20.519 1.00 64.75 91 THR A C 1
ATOM 715 O O . THR A 1 91 ? -3.529 4.144 20.312 1.00 64.75 91 THR A O 1
ATOM 718 N N . SER A 1 92 ? -5.518 3.628 21.204 1.00 66.44 92 SER A N 1
ATOM 719 C CA . SER A 1 92 ? -5.113 2.369 21.818 1.00 66.44 92 SER A CA 1
ATOM 720 C C . SER A 1 92 ? -5.408 1.177 20.910 1.00 66.44 92 SER A C 1
ATOM 722 O O . SER A 1 92 ? -6.506 1.017 20.379 1.00 66.44 92 SER A O 1
ATOM 724 N N . SER A 1 93 ? -4.417 0.299 20.765 1.00 76.06 93 SER A N 1
ATOM 725 C CA . SER A 1 93 ? -4.613 -1.022 20.162 1.00 76.06 93 SER A CA 1
ATOM 726 C C . SER A 1 93 ? -5.578 -1.877 21.005 1.00 76.06 93 SER A C 1
ATOM 728 O O . SER A 1 93 ? -5.678 -1.658 22.215 1.00 76.06 93 SER A O 1
ATOM 730 N N . PRO A 1 94 ? -6.238 -2.902 20.429 1.00 71.81 94 PRO A N 1
ATOM 731 C CA . PRO A 1 94 ? -7.159 -3.767 21.176 1.00 71.81 94 PRO A CA 1
ATOM 732 C C . PRO A 1 94 ? -6.533 -4.407 22.428 1.00 71.81 94 PRO A C 1
ATOM 734 O O . PRO A 1 94 ? -7.192 -4.556 23.453 1.00 71.81 94 PRO A O 1
ATOM 737 N N . ALA A 1 95 ? -5.235 -4.732 22.380 1.00 74.94 95 ALA A N 1
ATOM 738 C CA . ALA A 1 95 ? -4.502 -5.261 23.532 1.00 74.94 95 ALA A CA 1
ATOM 739 C C . ALA A 1 95 ? -4.338 -4.218 24.654 1.00 74.94 95 ALA A C 1
ATOM 741 O O . ALA A 1 95 ? -4.499 -4.538 25.829 1.00 74.94 95 ALA A O 1
ATOM 742 N N . GLN A 1 96 ? -4.076 -2.958 24.295 1.00 77.12 96 GLN A N 1
ATOM 743 C CA . GLN A 1 96 ? -3.975 -1.852 25.253 1.00 77.12 96 GLN A CA 1
ATOM 744 C C . GLN A 1 96 ? -5.338 -1.467 25.838 1.00 77.12 96 GLN A C 1
ATOM 746 O O . GLN A 1 96 ? -5.404 -1.018 26.978 1.00 77.12 96 GLN A O 1
ATOM 751 N N . GLN A 1 97 ? -6.429 -1.646 25.087 1.00 76.56 97 GLN A N 1
ATOM 752 C CA . GLN A 1 97 ? -7.788 -1.406 25.583 1.00 76.56 97 GLN A CA 1
ATOM 753 C C . GLN A 1 97 ? -8.124 -2.343 26.745 1.00 76.56 97 GLN A C 1
ATOM 755 O O . GLN A 1 97 ? -8.491 -1.863 27.814 1.00 76.56 97 GLN A O 1
ATOM 760 N N . ALA A 1 98 ? -7.889 -3.649 26.588 1.00 79.19 98 ALA A N 1
ATOM 761 C CA . ALA A 1 98 ? -8.123 -4.624 27.653 1.00 79.19 98 ALA A CA 1
ATOM 762 C C . ALA A 1 98 ? -7.280 -4.339 28.912 1.00 79.19 98 ALA A C 1
ATOM 764 O O . ALA A 1 98 ? -7.771 -4.449 30.035 1.00 79.19 98 ALA A O 1
ATOM 765 N N . GLU A 1 99 ? -6.021 -3.924 28.742 1.00 82.31 99 GLU A N 1
ATOM 766 C CA . GLU A 1 99 ? -5.161 -3.551 29.870 1.00 82.31 99 GLU A CA 1
ATOM 767 C C . GLU A 1 99 ? -5.667 -2.289 30.589 1.00 82.31 99 GLU A C 1
ATOM 769 O O . GLU A 1 99 ? -5.676 -2.230 31.820 1.00 82.31 99 GLU A O 1
ATOM 774 N N . ASN A 1 100 ? -6.129 -1.287 29.838 1.00 81.38 100 ASN A N 1
ATOM 775 C CA . ASN A 1 100 ? -6.692 -0.061 30.400 1.00 81.38 100 ASN A CA 1
ATOM 776 C C . ASN A 1 100 ? -8.013 -0.323 31.139 1.00 81.38 100 ASN A C 1
ATOM 778 O O . ASN A 1 100 ? -8.228 0.244 32.210 1.00 81.38 100 ASN A O 1
ATOM 782 N N . GLU A 1 101 ? -8.867 -1.208 30.620 1.00 82.19 101 GLU A N 1
ATOM 783 C CA . GLU A 1 101 ? -10.101 -1.632 31.293 1.00 82.19 101 GLU A CA 1
ATOM 784 C C . GLU A 1 101 ? -9.813 -2.400 32.587 1.00 82.19 101 GLU A C 1
ATOM 786 O O . GLU A 1 101 ? -10.452 -2.151 33.614 1.00 82.19 101 GLU A O 1
ATOM 791 N N . ALA A 1 102 ? -8.814 -3.288 32.579 1.00 81.50 102 ALA A N 1
ATOM 792 C CA . ALA A 1 102 ? -8.382 -4.003 33.776 1.00 81.50 102 ALA A CA 1
ATOM 793 C C . ALA A 1 102 ? -7.827 -3.038 34.839 1.00 81.50 102 ALA A C 1
ATOM 795 O O . ALA A 1 102 ? -8.196 -3.130 36.012 1.00 81.50 102 ALA A O 1
ATOM 796 N N . LYS A 1 103 ? -7.010 -2.058 34.429 1.00 84.38 103 LYS A N 1
ATOM 797 C CA . LYS A 1 103 ? -6.500 -1.000 35.318 1.00 84.38 103 LYS A CA 1
ATOM 798 C C . LYS A 1 103 ? -7.636 -0.173 35.919 1.00 84.38 103 LYS A C 1
ATOM 800 O O . LYS A 1 103 ? -7.672 -0.007 37.136 1.00 84.38 103 LYS A O 1
ATOM 805 N N . ALA A 1 104 ? -8.585 0.283 35.101 1.00 80.69 104 ALA A N 1
ATOM 806 C CA . ALA A 1 104 ? -9.754 1.032 35.565 1.00 80.69 104 ALA A CA 1
ATOM 807 C C . ALA A 1 104 ? -10.627 0.207 36.526 1.00 80.69 104 ALA A C 1
ATOM 809 O O . ALA A 1 104 ? -11.119 0.738 37.518 1.00 80.69 104 ALA A O 1
ATOM 810 N N . SER A 1 105 ? -10.760 -1.099 36.278 1.00 80.06 105 SER A N 1
ATOM 811 C CA . SER A 1 105 ? -11.464 -2.038 37.162 1.00 80.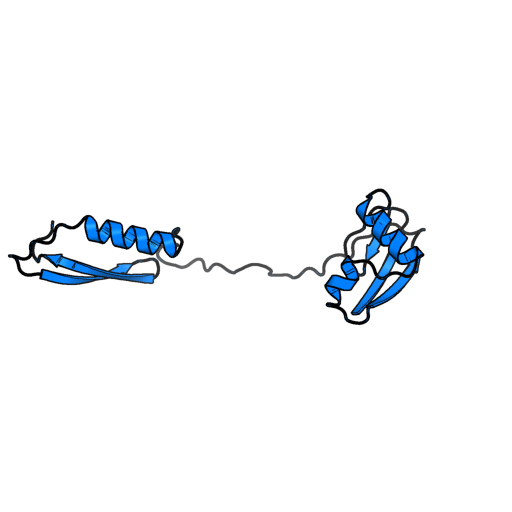06 105 SER A CA 1
ATOM 812 C C . SER A 1 105 ? -10.797 -2.169 38.526 1.00 80.06 105 SER A C 1
ATOM 814 O O . SER A 1 105 ? -11.480 -2.146 39.543 1.00 80.06 105 SER A O 1
ATOM 816 N N . SER A 1 106 ? -9.466 -2.250 38.553 1.00 80.69 106 SER A N 1
ATOM 817 C CA . SER A 1 106 ? -8.691 -2.367 39.793 1.00 80.69 106 SER A CA 1
ATOM 818 C C . SER A 1 106 ? -8.531 -1.056 40.571 1.00 80.69 106 SER A C 1
ATOM 820 O O . SER A 1 106 ? -8.258 -1.087 41.767 1.00 80.69 106 SER A O 1
ATOM 822 N N . ALA A 1 107 ? -8.695 0.096 39.912 1.00 82.50 107 ALA A N 1
ATOM 823 C CA . ALA A 1 107 ? -8.585 1.409 40.548 1.00 82.50 107 ALA A CA 1
ATOM 824 C C . ALA A 1 107 ? -9.783 1.742 41.456 1.00 82.50 107 ALA A C 1
ATOM 826 O O . ALA A 1 107 ? -9.713 2.676 42.253 1.00 82.50 107 ALA A O 1
ATOM 827 N N . ILE A 1 108 ? -10.879 0.993 41.328 1.00 82.19 108 ILE A N 1
ATOM 828 C CA . ILE A 1 108 ? -12.129 1.197 42.055 1.00 82.19 108 ILE A CA 1
ATOM 829 C C . ILE A 1 108 ? -12.231 0.177 43.189 1.00 82.19 108 ILE A C 1
ATOM 831 O O . ILE A 1 108 ? -12.267 -1.032 42.964 1.00 82.19 108 ILE A O 1
ATOM 835 N N . ALA A 1 109 ? -12.266 0.674 44.426 1.00 80.94 109 ALA A N 1
ATOM 836 C CA . ALA A 1 109 ? -12.344 -0.150 45.627 1.00 80.94 109 ALA A CA 1
ATOM 837 C C . ALA A 1 109 ? -13.806 -0.496 45.939 1.00 80.94 109 ALA A C 1
ATOM 839 O O . ALA A 1 109 ? -14.548 0.332 46.460 1.00 80.94 109 ALA A O 1
ATOM 840 N N . ILE A 1 110 ? -14.225 -1.716 45.610 1.00 83.31 110 ILE A N 1
ATOM 841 C CA . ILE A 1 110 ? -15.591 -2.193 45.852 1.00 83.31 110 ILE A CA 1
ATOM 842 C C . ILE A 1 110 ? -15.690 -2.735 47.281 1.00 83.31 110 ILE A C 1
ATOM 844 O O . ILE A 1 110 ? -14.992 -3.686 47.628 1.00 83.31 110 ILE A O 1
ATOM 848 N N . ASP A 1 111 ? -16.576 -2.156 48.090 1.00 84.19 111 ASP A N 1
ATOM 849 C CA . ASP A 1 111 ? -16.948 -2.704 49.398 1.00 84.19 111 ASP A CA 1
ATOM 850 C C . ASP A 1 111 ? -18.171 -3.617 49.236 1.00 84.19 111 ASP A C 1
ATOM 852 O O . ASP A 1 111 ? -19.241 -3.161 48.827 1.00 84.19 111 ASP A O 1
ATOM 856 N N . GLU A 1 112 ? -18.014 -4.908 49.532 1.00 82.38 112 GLU A N 1
ATOM 857 C CA . GLU A 1 112 ? -19.084 -5.910 49.425 1.00 82.38 112 GLU A CA 1
ATOM 858 C C . GLU A 1 112 ? -20.144 -5.797 50.533 1.00 82.38 112 GLU A C 1
ATOM 860 O O . GLU A 1 112 ? -21.205 -6.415 50.429 1.00 82.38 112 GLU A O 1
ATOM 865 N N . SER A 1 113 ? -19.883 -5.013 51.584 1.00 84.44 113 SER A N 1
ATOM 866 C CA . SER A 1 113 ? -20.844 -4.749 52.662 1.00 84.44 113 SER A CA 1
ATOM 867 C C . SER A 1 113 ? -21.893 -3.692 52.295 1.00 84.44 113 SER A C 1
ATOM 869 O O . SER A 1 113 ? -22.932 -3.584 52.952 1.00 84.44 113 SER A O 1
ATOM 871 N N . GLU A 1 114 ? -21.659 -2.945 51.217 1.00 85.56 114 GLU A N 1
ATOM 872 C CA . GLU A 1 114 ? -22.558 -1.923 50.695 1.00 85.56 114 GLU A CA 1
ATOM 873 C C . GLU A 1 114 ? -23.285 -2.387 49.420 1.00 85.56 114 GLU A C 1
ATOM 875 O O . GLU A 1 114 ? -22.818 -3.272 48.699 1.00 85.56 114 GLU A O 1
ATOM 880 N N . PRO A 1 115 ? -24.440 -1.785 49.083 1.00 87.50 115 PRO A N 1
ATOM 881 C CA . PRO A 1 115 ? -25.144 -2.112 47.852 1.00 87.50 115 PRO A CA 1
ATOM 882 C C . PRO A 1 115 ? -24.318 -1.741 46.611 1.00 87.50 115 PRO A C 1
ATOM 884 O O . PRO A 1 115 ? -23.864 -0.601 46.445 1.00 87.50 115 PRO A O 1
ATOM 887 N N . VAL A 1 116 ? -24.184 -2.717 45.709 1.00 89.94 116 VAL A N 1
ATOM 888 C CA . VAL A 1 116 ? -23.395 -2.602 44.481 1.00 89.94 116 VAL A CA 1
ATOM 889 C C . VAL A 1 116 ? -24.296 -2.591 43.244 1.00 89.94 116 VAL A C 1
ATOM 891 O O . VAL A 1 116 ? -25.249 -3.362 43.147 1.00 89.94 116 VAL A O 1
ATOM 894 N N . THR A 1 117 ? -23.966 -1.743 42.273 1.00 88.88 117 THR A N 1
ATOM 895 C CA . THR A 1 117 ? -24.660 -1.574 40.991 1.00 88.88 117 THR A CA 1
ATOM 896 C C . THR A 1 117 ? -23.718 -1.791 39.805 1.00 88.88 117 THR A C 1
ATOM 898 O O . THR A 1 117 ? -22.498 -1.742 39.947 1.00 88.88 117 THR A O 1
ATOM 901 N N . ASN A 1 118 ? -24.279 -2.027 38.619 1.00 89.25 118 ASN A N 1
ATOM 902 C CA . ASN A 1 118 ? -23.527 -2.118 37.367 1.00 89.25 118 ASN A CA 1
ATOM 903 C C . ASN A 1 118 ? -23.851 -0.909 36.490 1.00 89.25 118 ASN A C 1
ATOM 905 O O . ASN A 1 118 ? -25.015 -0.662 36.175 1.00 89.25 118 ASN A O 1
ATOM 909 N N . ILE A 1 119 ? -22.820 -0.182 36.065 1.00 89.06 119 ILE A N 1
ATOM 910 C CA . ILE A 1 119 ? -22.945 0.996 35.208 1.00 89.06 119 ILE A CA 1
ATOM 911 C C . ILE A 1 119 ? -22.372 0.664 33.835 1.00 89.06 119 ILE A C 1
ATOM 913 O O . ILE A 1 119 ? -21.248 0.180 33.705 1.00 89.06 119 ILE A O 1
ATOM 917 N N . GLN A 1 120 ? -23.157 0.944 32.797 1.00 89.56 120 GLN A N 1
ATOM 918 C CA . GLN A 1 120 ? -22.708 0.865 31.415 1.00 89.56 120 GLN A CA 1
ATOM 919 C C . GLN A 1 120 ? -22.335 2.257 30.905 1.00 89.56 120 GLN A C 1
ATOM 921 O O . GLN A 1 120 ? -23.181 3.147 30.831 1.00 89.56 120 GLN A O 1
ATOM 926 N N . ILE A 1 121 ? -21.088 2.410 30.475 1.00 88.12 121 ILE A N 1
ATOM 927 C CA . ILE A 1 121 ? -20.519 3.641 29.936 1.00 88.12 121 ILE A CA 1
ATOM 928 C C . ILE A 1 121 ? -20.410 3.492 28.416 1.00 88.12 121 ILE A C 1
ATOM 930 O O . ILE A 1 121 ? -19.858 2.515 27.903 1.00 88.12 121 ILE A O 1
ATOM 934 N N . ARG A 1 122 ? -20.969 4.455 27.679 1.00 85.75 122 ARG A N 1
ATOM 935 C CA . ARG A 1 122 ? -20.773 4.588 26.230 1.00 85.75 122 ARG A CA 1
ATOM 936 C C . ARG A 1 122 ? -19.760 5.694 25.990 1.00 85.75 122 ARG A C 1
ATOM 938 O O . ARG A 1 122 ? -19.998 6.834 26.381 1.00 85.75 122 ARG A O 1
ATOM 945 N N . LEU A 1 123 ? -18.636 5.330 25.393 1.00 82.94 123 LEU A N 1
ATOM 946 C CA . LEU A 1 123 ? -17.527 6.232 25.129 1.00 82.94 123 LEU A CA 1
ATOM 947 C C . LEU A 1 123 ? -17.741 6.974 23.799 1.00 82.94 123 LEU A C 1
ATOM 949 O O . LEU A 1 123 ? -18.470 6.516 22.916 1.00 82.94 123 LEU A O 1
ATOM 953 N N . ALA A 1 124 ? -17.113 8.143 23.664 1.00 74.38 124 ALA A N 1
ATOM 954 C CA . ALA A 1 124 ? -17.219 8.986 22.468 1.00 74.38 124 ALA A CA 1
ATOM 955 C C . ALA A 1 124 ? -16.514 8.389 21.236 1.00 74.38 124 ALA A C 1
ATOM 957 O O . ALA A 1 124 ? -16.795 8.799 20.113 1.00 74.38 124 ALA A O 1
ATOM 958 N N . ASP A 1 125 ? -15.634 7.409 21.446 1.00 73.69 125 ASP A N 1
ATOM 959 C CA . ASP A 1 125 ? -14.998 6.596 20.405 1.00 73.69 125 ASP A CA 1
ATOM 960 C C . ASP A 1 125 ? -15.923 5.476 19.873 1.00 73.69 125 ASP A C 1
ATOM 962 O O . ASP A 1 125 ? -15.539 4.714 18.988 1.00 73.69 125 ASP A O 1
ATOM 966 N N . GLY A 1 126 ? -17.153 5.370 20.396 1.00 74.62 126 GLY A N 1
ATOM 967 C CA . GLY A 1 126 ? -18.121 4.325 20.056 1.00 74.62 126 GLY A CA 1
ATOM 968 C C . GLY A 1 126 ? -17.984 3.045 20.888 1.00 74.62 126 GLY A C 1
ATOM 969 O O . GLY A 1 126 ? -18.812 2.140 20.751 1.00 74.62 126 GLY A O 1
ATOM 970 N N . GLY A 1 127 ? -16.987 2.973 21.773 1.00 79.12 127 GLY A N 1
ATOM 971 C CA . GLY A 1 127 ? -16.753 1.860 22.682 1.00 79.12 127 GLY A CA 1
ATOM 972 C C . GLY A 1 127 ? -17.832 1.716 23.759 1.00 79.12 127 GLY A C 1
ATOM 973 O O . GLY A 1 127 ? -18.531 2.665 24.138 1.00 79.12 127 GLY A O 1
ATOM 974 N N . ARG A 1 128 ? -17.970 0.492 24.277 1.00 83.69 128 ARG A N 1
ATOM 975 C CA . ARG A 1 128 ? -18.882 0.153 25.376 1.00 83.69 128 ARG A CA 1
ATOM 976 C C . ARG A 1 128 ? -18.085 -0.468 26.515 1.00 83.69 128 ARG A C 1
ATOM 978 O O . ARG A 1 128 ? -17.520 -1.536 26.329 1.00 83.69 128 ARG A O 1
ATOM 985 N N . LEU A 1 129 ? -18.166 0.138 27.695 1.00 83.75 129 LEU A N 1
ATOM 986 C CA . LEU A 1 129 ? -17.586 -0.380 28.932 1.00 83.75 129 LEU A CA 1
ATOM 987 C C . LEU A 1 129 ? -18.699 -0.686 29.941 1.00 83.75 129 LEU A C 1
ATOM 989 O O . LEU A 1 129 ? -19.664 0.071 30.054 1.00 83.75 129 LEU A O 1
ATOM 993 N N . VAL A 1 130 ? -18.595 -1.797 30.667 1.00 86.75 130 VAL A N 1
ATOM 994 C CA . VAL A 1 130 ? -19.517 -2.148 31.758 1.00 86.75 130 VAL A CA 1
ATOM 995 C C . VAL A 1 130 ? -18.690 -2.423 33.000 1.00 86.75 130 VAL A C 1
ATOM 997 O O . VAL A 1 130 ? -17.798 -3.263 32.962 1.00 86.75 130 VAL A O 1
ATOM 1000 N N . GLN A 1 131 ? -18.990 -1.726 34.092 1.00 84.75 131 GLN A N 1
ATOM 1001 C CA . GLN A 1 131 ? -18.221 -1.835 35.325 1.00 84.75 131 GLN A CA 1
ATOM 1002 C C . GLN A 1 131 ? -19.127 -1.783 36.560 1.00 84.75 131 GLN A C 1
ATOM 1004 O O . GLN A 1 131 ? -20.198 -1.170 36.553 1.00 84.75 131 GLN A O 1
ATOM 1009 N N . LYS A 1 132 ? -18.698 -2.480 37.615 1.00 87.19 132 LYS A N 1
ATOM 1010 C CA . LYS A 1 132 ? -19.404 -2.619 38.890 1.00 87.19 132 LYS A CA 1
ATOM 1011 C C . LYS A 1 132 ? -18.937 -1.535 39.873 1.00 87.19 132 LYS A C 1
ATOM 1013 O O . LYS A 1 132 ? -17.738 -1.325 40.015 1.00 87.19 132 LYS A O 1
ATOM 1018 N N . PHE A 1 133 ? -19.876 -0.870 40.542 1.00 87.00 133 PHE A N 1
ATOM 1019 C CA . PHE A 1 133 ? -19.636 0.263 41.442 1.00 87.00 133 PHE A CA 1
ATOM 1020 C C . PHE A 1 133 ? -20.536 0.210 42.673 1.00 87.00 133 PHE A C 1
ATOM 1022 O O . PHE A 1 133 ? -21.686 -0.214 42.581 1.00 87.00 133 PHE A O 1
ATOM 1029 N N . ASN A 1 134 ? -20.071 0.722 43.810 1.00 89.81 134 ASN A N 1
ATOM 1030 C CA . ASN A 1 134 ? -20.938 0.963 44.967 1.00 89.81 134 ASN A CA 1
ATOM 1031 C C . ASN A 1 134 ? -21.858 2.164 44.703 1.00 89.81 134 ASN A C 1
ATOM 1033 O O . ASN A 1 134 ? -21.489 3.091 43.981 1.00 89.81 134 ASN A O 1
ATOM 1037 N N . HIS A 1 135 ? -23.036 2.202 45.335 1.00 85.56 135 HIS A N 1
ATOM 1038 C CA . HIS A 1 135 ? -23.976 3.329 45.191 1.00 85.56 135 HIS A CA 1
ATOM 1039 C C . HIS A 1 135 ? -23.406 4.682 45.661 1.00 85.56 135 HIS A C 1
ATOM 1041 O O . HIS A 1 135 ? -23.927 5.731 45.286 1.00 85.56 135 HIS A O 1
ATOM 1047 N N . ARG A 1 136 ? -22.355 4.665 46.489 1.00 83.19 136 ARG A N 1
ATOM 1048 C CA . ARG A 1 136 ? -21.693 5.850 47.056 1.00 83.19 136 ARG A CA 1
ATOM 1049 C C . ARG A 1 136 ? -20.213 5.959 46.674 1.00 83.19 136 ARG A C 1
ATOM 1051 O O . ARG A 1 136 ? -19.388 6.346 47.493 1.00 83.19 136 ARG A O 1
ATOM 1058 N N . HIS A 1 137 ? -19.871 5.645 45.428 1.00 76.88 137 HIS A N 1
ATOM 1059 C CA . HIS A 1 137 ? -18.547 5.982 44.900 1.00 76.88 137 HIS A CA 1
ATOM 1060 C C . HIS A 1 137 ? -18.377 7.501 44.729 1.00 76.88 137 HIS A C 1
ATOM 1062 O O . HIS A 1 137 ? -19.312 8.176 44.293 1.00 76.88 137 HIS A O 1
ATOM 1068 N N . ARG A 1 138 ? -17.195 8.029 45.075 1.00 64.06 138 ARG A N 1
ATOM 1069 C CA . ARG A 1 138 ? -16.792 9.423 44.829 1.00 64.06 138 ARG A CA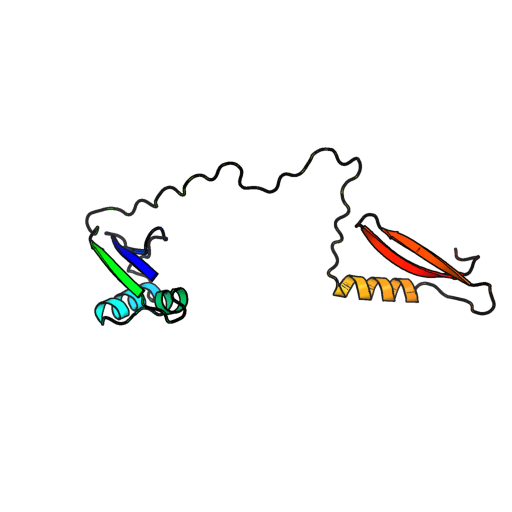 1
ATOM 1070 C C . ARG A 1 138 ? -15.692 9.478 43.780 1.00 64.06 138 ARG A C 1
ATOM 1072 O O . ARG A 1 138 ? -14.814 8.593 43.831 1.00 64.06 138 ARG A O 1
#

Secondary structure (DSSP, 8-state):
-EEEEEEESSEEEETTS-EEETTSHHHHHHHHHHHTTPPPHHHHHHTTTS--EEEEEEETTS----------TT-S----TT-SS------S-HHHHHHHHHHHHHTS---TTS-EEEEEEE-TTS-EEEEEEETT--

Organism: NCBI:txid176938

InterPro domains:
  IPR001012 UBX domain [PF00789] (112-137)
  IPR001012 UBX domain [PS50033] (112-138)
  IPR012989 SEP domain [PF08059] (5-79)
  IPR012989 SEP domain [PS51399] (1-65)
  IPR012989 SEP domain [SM00553] (1-91)
  IPR029071 Ubiquitin-like domain superfamily [SSF54236] (74-137)
  IPR036241 NSFL1 cofactor p47, SEP domain superfamily [G3DSA:3.30.420.210] (1-63)
  IPR036241 NSFL1 cofactor p47, SEP domain superfamily [SSF102848] (2-89)

Foldseek 3Di:
DEWEWEQEQQAIAIDLGDGDGPPDPLRVVCVVCVVVVHHDPVVCVVCVNDDYHYHYHYHHVDDDDRPDDPPPPPPDDDDDPDPPDPQPAPPDDPVVVVVVLVVVQVVADDDPVADKDKDWDQDSNRDIDIHIHGPDDD

Sequence (138 aa):
VHVVLKLWKSGFSLDSGELRSYQDPSNAQFLDDIRRGEVPAELRRLARGGQVNLDMEDHRDEEYVKPKSVFKAFTGEGQKLGSTAPQVLGTSSPAQQAENEAKASSAIAIDESEPVTNIQIRLADGGRLVQKFNHRHR

pLDDT: mean 78.89, std 8.38, range [60.12, 89.94]